Protein AF-A0A7V9ZPK4-F1 (afdb_monomer)

pLDDT: mean 90.81, std 12.46, range [41.31, 97.81]

Secondary structure (DSSP, 8-state):
--STT----STTEEE--TTPPPEEEEETTEEEEE-PPTT-EEEPPPPPPPPPS-HHHHHHHHHHS-SSS--HHHH--TT------

Mean predicted aligned error: 7.18 Å

Sequence (85 aa):
MSLQLRRKTHESVVYIDSDSAPRVMPSGEDFILEDLPIGTRVIYPKPPIKGLPNREAAIRYALNHPHDCDPLFAQLYPGMKVTIA

Structure (mmCIF, N/CA/C/O backbone):
data_AF-A0A7V9ZPK4-F1
#
_entry.id   AF-A0A7V9ZPK4-F1
#
loop_
_atom_site.group_PDB
_atom_site.id
_atom_site.type_symbol
_atom_site.label_atom_id
_atom_site.label_alt_id
_atom_site.label_comp_id
_atom_site.label_asym_id
_atom_site.label_entity_id
_atom_site.label_seq_id
_atom_site.pdbx_PDB_ins_code
_atom_site.Cartn_x
_atom_site.Cartn_y
_atom_site.Cartn_z
_atom_site.occupancy
_atom_site.B_iso_or_equiv
_atom_site.auth_seq_id
_atom_site.auth_comp_id
_atom_site.auth_asym_id
_atom_site.auth_atom_id
_atom_site.pdbx_PDB_model_num
ATOM 1 N N . MET A 1 1 ? -28.471 -5.812 27.801 1.00 41.31 1 MET A N 1
ATOM 2 C CA . MET A 1 1 ? -29.175 -5.342 26.588 1.00 41.31 1 MET A CA 1
ATOM 3 C C . MET A 1 1 ? -28.405 -5.847 25.370 1.00 41.31 1 MET A C 1
ATOM 5 O O . MET A 1 1 ? -27.662 -5.122 24.726 1.00 41.31 1 MET A O 1
ATOM 9 N N . SER A 1 2 ? -28.478 -7.158 25.162 1.00 54.62 2 SER A N 1
ATOM 10 C CA . SER A 1 2 ? -27.598 -7.954 24.307 1.00 54.62 2 SER A CA 1
ATOM 11 C C . SER A 1 2 ? -28.397 -8.525 23.133 1.00 54.62 2 SER A C 1
ATOM 13 O O . SER A 1 2 ? -29.560 -8.862 23.313 1.00 54.62 2 SER A O 1
ATOM 15 N N . LEU A 1 3 ? -27.741 -8.651 21.968 1.00 48.84 3 LEU A N 1
ATOM 16 C CA . LEU A 1 3 ? -28.084 -9.464 20.774 1.00 48.84 3 LEU A CA 1
ATOM 17 C C . LEU A 1 3 ? -28.417 -8.743 19.451 1.00 48.84 3 LEU A C 1
ATOM 19 O O . LEU A 1 3 ? -28.305 -9.400 18.419 1.00 48.84 3 LEU A O 1
ATOM 23 N N . GLN A 1 4 ? -28.715 -7.438 19.395 1.00 51.72 4 GLN A N 1
ATOM 24 C CA . GLN A 1 4 ? -29.189 -6.817 18.134 1.00 51.72 4 GLN A CA 1
ATOM 25 C C . GLN A 1 4 ? -28.136 -6.197 17.192 1.00 51.72 4 GLN A C 1
ATOM 27 O O . GLN A 1 4 ? -28.459 -5.947 1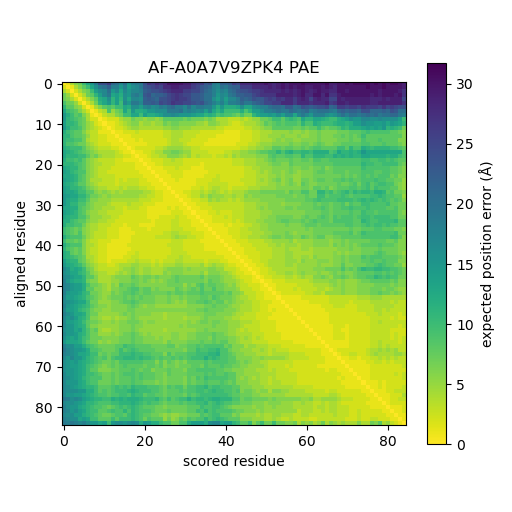6.036 1.00 51.72 4 GLN A O 1
ATOM 32 N N . LEU A 1 5 ? -26.864 -6.048 17.581 1.00 53.69 5 LEU 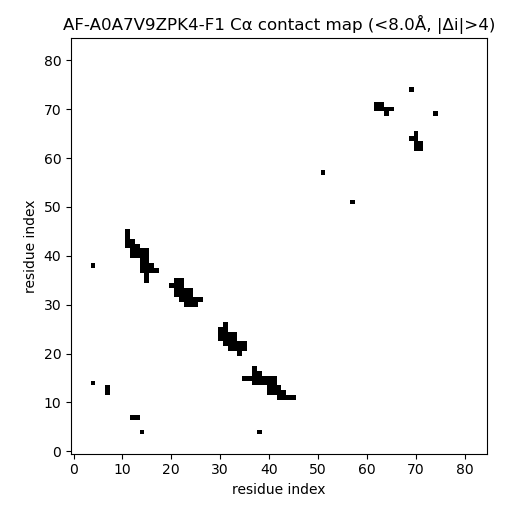A N 1
ATOM 33 C CA . LEU A 1 5 ? -25.799 -5.603 16.649 1.00 53.69 5 LEU A CA 1
ATOM 34 C C . LEU A 1 5 ? -25.247 -6.742 15.757 1.00 53.69 5 LEU A C 1
ATOM 36 O O . LEU A 1 5 ? -24.282 -6.573 15.013 1.00 53.69 5 LEU A O 1
ATOM 40 N N . ARG A 1 6 ? -25.846 -7.939 15.822 1.00 55.28 6 ARG A N 1
ATOM 41 C CA . ARG A 1 6 ? -25.285 -9.191 15.291 1.00 55.28 6 ARG A CA 1
ATOM 42 C C . ARG A 1 6 ? -25.686 -9.501 13.849 1.00 55.28 6 ARG A C 1
ATOM 44 O O . ARG A 1 6 ? -26.271 -10.542 13.561 1.00 55.28 6 ARG A O 1
ATOM 51 N N . ARG A 1 7 ? -25.250 -8.675 12.905 1.00 60.97 7 ARG A N 1
ATOM 52 C CA . ARG A 1 7 ? -24.908 -9.213 11.580 1.00 60.97 7 ARG A CA 1
ATOM 53 C C . ARG A 1 7 ? -23.553 -8.658 11.190 1.00 60.97 7 ARG A C 1
ATOM 55 O O . ARG A 1 7 ? -23.448 -7.558 10.663 1.00 60.97 7 ARG A O 1
ATOM 62 N N . LYS A 1 8 ? -22.501 -9.418 11.510 1.00 64.69 8 LYS A N 1
ATOM 63 C CA . LYS A 1 8 ? -21.151 -9.152 11.013 1.00 64.69 8 LYS A CA 1
ATOM 64 C C . LYS A 1 8 ? -21.215 -9.257 9.490 1.00 64.69 8 LYS A C 1
ATOM 66 O O . LYS A 1 8 ? -21.275 -10.355 8.948 1.00 64.69 8 LYS A O 1
ATOM 71 N N . THR A 1 9 ? -21.317 -8.116 8.817 1.00 76.75 9 THR A N 1
ATOM 72 C CA . THR A 1 9 ? -21.476 -8.051 7.358 1.00 76.75 9 THR A CA 1
ATOM 73 C C . THR A 1 9 ? -20.181 -8.404 6.638 1.00 76.75 9 THR A C 1
ATOM 75 O O . THR A 1 9 ? -20.222 -8.900 5.518 1.00 76.75 9 THR A O 1
ATOM 78 N N . HIS A 1 10 ? -19.039 -8.164 7.285 1.00 85.44 10 HIS A N 1
ATOM 79 C CA . HIS A 1 10 ? -17.713 -8.447 6.758 1.00 85.44 10 HIS A CA 1
ATOM 80 C C . HIS A 1 10 ? -16.725 -8.712 7.899 1.00 85.44 10 HIS A C 1
ATOM 82 O O . HIS A 1 10 ? -16.887 -8.189 9.004 1.00 85.44 10 HIS A O 1
ATOM 88 N N . GLU A 1 11 ? -15.682 -9.501 7.639 1.00 86.56 11 GLU A N 1
ATOM 89 C CA . GLU A 1 11 ? -14.662 -9.849 8.636 1.00 86.56 11 GLU A CA 1
ATOM 90 C C . GLU A 1 11 ? -13.972 -8.623 9.256 1.00 86.56 11 GLU A C 1
ATOM 92 O O . GLU A 1 11 ? -13.721 -8.617 10.460 1.00 86.56 11 GLU A O 1
ATOM 97 N N . SER A 1 12 ? -13.764 -7.584 8.445 1.00 91.88 12 SER A N 1
ATOM 98 C CA . SER A 1 12 ? -13.104 -6.320 8.801 1.00 91.88 12 SER A CA 1
ATOM 99 C C . SER A 1 12 ? -14.009 -5.295 9.494 1.00 91.88 12 SER A C 1
ATOM 101 O O . SER A 1 12 ? -13.559 -4.186 9.770 1.00 91.88 12 SER A O 1
ATOM 103 N N . VAL A 1 13 ? -15.282 -5.617 9.745 1.00 92.25 13 VAL A N 1
ATOM 104 C CA . VAL A 1 13 ? -16.218 -4.716 10.433 1.00 92.25 13 VAL A CA 1
ATOM 105 C C . VAL A 1 13 ? -16.427 -5.201 11.862 1.00 92.25 13 VAL A C 1
ATOM 107 O O . VAL A 1 13 ? -16.830 -6.346 12.088 1.00 92.25 13 VAL A O 1
ATOM 110 N N . VAL A 1 14 ? -16.176 -4.310 12.819 1.00 91.31 14 VAL A N 1
ATOM 111 C CA . VAL A 1 14 ? -16.332 -4.550 14.257 1.00 91.31 14 VAL A CA 1
ATOM 112 C C . VAL A 1 14 ? -17.255 -3.483 14.836 1.00 91.31 14 VAL A C 1
ATOM 114 O O . VAL A 1 14 ? -17.119 -2.305 14.518 1.00 91.31 14 VAL A O 1
ATOM 117 N N . TYR A 1 15 ? -18.194 -3.889 15.686 1.00 93.12 15 TYR A N 1
ATOM 118 C CA . TYR A 1 15 ? -19.027 -2.964 16.452 1.00 93.12 15 TYR A CA 1
ATOM 119 C C . TYR A 1 15 ? -18.538 -2.929 17.892 1.00 93.12 15 TYR A C 1
ATOM 121 O O . TYR A 1 15 ? -18.248 -3.983 18.454 1.00 93.12 15 TYR A O 1
ATOM 129 N N . ILE A 1 16 ? -18.440 -1.732 18.463 1.00 94.44 16 ILE A N 1
ATOM 130 C CA . ILE A 1 16 ? -18.050 -1.546 19.860 1.00 94.44 16 ILE A CA 1
ATOM 131 C C . ILE A 1 16 ? -19.175 -2.019 20.778 1.00 94.44 16 ILE A C 1
ATOM 133 O O . ILE A 1 16 ? -20.341 -1.669 20.583 1.00 94.44 16 ILE A O 1
ATOM 137 N N . ASP A 1 17 ? -18.816 -2.799 21.783 1.00 92.19 17 ASP A N 1
ATOM 138 C CA . ASP A 1 17 ? -19.675 -3.220 22.884 1.00 92.19 17 ASP A CA 1
ATOM 139 C C . ASP A 1 17 ? -19.029 -2.882 24.236 1.00 92.19 17 ASP A C 1
ATOM 141 O O . ASP A 1 17 ? -17.978 -2.252 24.294 1.00 92.19 17 ASP A O 1
ATOM 145 N N . SER A 1 18 ? -19.683 -3.259 25.334 1.00 91.62 18 SER A N 1
ATOM 146 C CA . SER A 1 18 ? -19.251 -2.909 26.692 1.00 91.62 18 SER A CA 1
ATOM 147 C C . SER A 1 18 ? -17.931 -3.549 27.137 1.00 91.62 18 SER A C 1
ATOM 149 O O . SER A 1 18 ? -17.412 -3.149 28.170 1.00 91.62 18 SER A O 1
ATOM 151 N N . ASP A 1 19 ? -17.436 -4.561 26.420 1.00 92.12 19 ASP A N 1
ATOM 152 C CA . ASP A 1 19 ? -16.189 -5.284 26.731 1.00 92.12 19 ASP A CA 1
ATOM 153 C C . ASP A 1 19 ? -15.124 -5.061 25.638 1.00 92.12 19 ASP A C 1
ATOM 155 O O . ASP A 1 19 ? -14.084 -5.715 25.565 1.00 92.12 19 ASP A O 1
ATOM 159 N N . SER A 1 20 ? -15.394 -4.129 24.723 1.00 92.31 20 SER A N 1
ATOM 160 C CA . SER A 1 20 ? -14.472 -3.789 23.655 1.00 92.31 20 SER A CA 1
ATOM 161 C C . SER A 1 20 ? -13.307 -2.973 24.203 1.00 92.31 20 SER A C 1
ATOM 163 O O . SER A 1 20 ? -13.500 -1.932 24.817 1.00 92.31 20 SER A O 1
ATOM 165 N N . ALA A 1 21 ? -12.080 -3.402 23.904 1.00 94.56 21 ALA A N 1
ATOM 166 C CA . ALA A 1 21 ? -10.896 -2.603 24.203 1.00 94.56 21 ALA A CA 1
ATOM 167 C C . ALA A 1 21 ? -10.929 -1.238 23.471 1.00 94.56 21 ALA A C 1
ATOM 169 O O . ALA A 1 21 ? -11.450 -1.174 22.347 1.00 94.56 21 ALA A O 1
ATOM 170 N N . PRO A 1 22 ? -10.296 -0.188 24.024 1.00 95.75 22 PRO A N 1
ATOM 171 C CA . PRO A 1 22 ? -10.087 1.081 23.328 1.00 95.75 22 PRO A CA 1
ATOM 172 C C . PRO A 1 22 ? -9.383 0.918 21.968 1.00 95.75 22 PRO A C 1
ATOM 174 O O . PRO A 1 22 ? -8.737 -0.102 21.686 1.00 95.75 22 PRO A O 1
ATOM 177 N N . ARG A 1 23 ? -9.513 1.913 21.087 1.00 95.81 23 ARG A N 1
ATOM 178 C CA . ARG A 1 23 ? -8.931 1.906 19.737 1.00 95.81 23 ARG A CA 1
ATOM 179 C C . ARG A 1 23 ? -7.715 2.811 19.657 1.00 95.81 23 ARG A C 1
ATOM 181 O O . ARG A 1 23 ? -7.772 3.979 20.013 1.00 95.81 23 ARG A O 1
ATOM 188 N N . VAL A 1 24 ? -6.629 2.254 19.127 1.00 96.38 24 VAL A N 1
ATOM 189 C CA . VAL A 1 24 ? -5.442 3.018 18.746 1.00 96.38 24 VAL A CA 1
ATOM 190 C C . VAL A 1 24 ? -5.738 3.720 17.426 1.00 96.38 24 VAL A C 1
ATOM 192 O O . VAL A 1 24 ? -6.05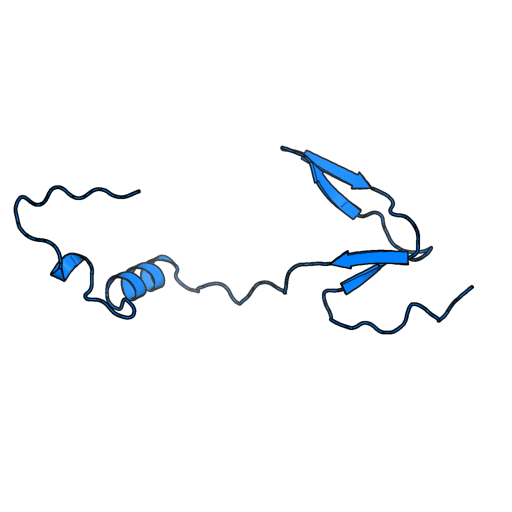2 3.057 16.432 1.00 96.38 24 VAL A O 1
ATOM 195 N N . MET A 1 25 ? -5.659 5.046 17.414 1.00 95.50 25 MET A N 1
ATOM 196 C CA . MET A 1 25 ? -5.944 5.872 16.244 1.00 95.50 25 MET A CA 1
ATOM 197 C C . MET A 1 25 ? -4.730 6.747 15.910 1.00 95.50 25 MET A C 1
ATOM 199 O O . MET A 1 25 ? -4.170 7.362 16.818 1.00 95.50 25 MET A O 1
ATOM 203 N N . PRO A 1 26 ? -4.303 6.817 14.635 1.00 95.81 26 PRO A N 1
ATOM 204 C CA . PRO A 1 26 ? -3.248 7.737 14.219 1.00 95.81 26 PRO A CA 1
ATOM 205 C C . PRO A 1 26 ? -3.656 9.192 14.467 1.00 95.81 26 PRO A C 1
ATOM 207 O O . PRO A 1 26 ? -4.766 9.592 14.109 1.00 95.81 26 PRO A O 1
ATOM 210 N N . SER A 1 27 ? -2.750 9.982 15.036 1.00 96.69 27 SER A N 1
ATOM 211 C CA . SER A 1 27 ? -2.934 11.407 15.304 1.00 96.69 27 SER A CA 1
ATOM 212 C C . SER A 1 27 ? -1.636 12.157 15.013 1.00 96.69 27 SER A C 1
ATOM 214 O O . SER A 1 27 ? -0.773 12.301 15.877 1.00 96.69 27 SER A O 1
ATOM 216 N N . GLY A 1 28 ? -1.492 12.641 13.778 1.00 96.00 28 GLY A N 1
ATOM 217 C CA . GLY A 1 28 ? -0.248 13.262 13.324 1.00 96.00 28 GLY A CA 1
ATOM 218 C C . GLY A 1 28 ? 0.895 12.247 13.310 1.00 96.00 28 GLY A C 1
ATOM 219 O O . GLY A 1 28 ? 0.822 11.254 12.589 1.00 96.00 28 GLY A O 1
ATOM 220 N N . GLU A 1 29 ? 1.931 12.508 14.105 1.00 97.12 29 GLU A N 1
ATOM 221 C CA . GLU A 1 29 ? 3.100 11.630 14.269 1.00 97.12 29 GLU A CA 1
ATOM 222 C C . GLU A 1 29 ? 2.941 10.619 15.421 1.00 97.12 29 GLU A C 1
ATOM 224 O O . GLU A 1 29 ? 3.769 9.722 15.566 1.00 97.12 29 GLU A O 1
ATOM 229 N N . ASP A 1 30 ? 1.861 10.731 16.200 1.00 97.19 30 ASP A N 1
ATOM 230 C CA . ASP A 1 30 ? 1.586 9.922 17.387 1.00 97.19 30 ASP A CA 1
ATOM 231 C C . ASP A 1 30 ? 0.339 9.040 17.218 1.00 97.19 30 ASP A C 1
ATOM 233 O O . ASP A 1 30 ? -0.341 9.024 16.184 1.00 97.19 30 ASP A O 1
ATOM 237 N N . PHE A 1 31 ? 0.016 8.303 18.280 1.00 97.38 31 PHE A N 1
ATOM 238 C CA . PHE A 1 31 ? -1.226 7.557 18.406 1.00 97.38 31 PHE A CA 1
ATOM 239 C C . PHE A 1 31 ? -1.990 7.978 19.656 1.00 97.38 31 PHE A C 1
ATOM 241 O O . PHE A 1 31 ? -1.410 8.137 20.729 1.00 97.38 31 PHE A O 1
ATOM 248 N N . ILE A 1 32 ? -3.308 8.081 19.524 1.00 96.81 32 ILE A N 1
ATOM 249 C CA . ILE A 1 32 ? -4.223 8.227 20.657 1.00 96.81 32 ILE A CA 1
ATOM 250 C C . ILE A 1 32 ? -4.918 6.897 20.929 1.00 96.81 32 ILE A C 1
ATOM 252 O O . ILE A 1 32 ? -5.135 6.096 20.016 1.00 96.81 32 ILE A O 1
ATOM 256 N N . LEU A 1 33 ? -5.248 6.656 22.194 1.00 97.25 33 LEU A N 1
ATOM 257 C CA . LEU A 1 33 ? -6.009 5.494 22.629 1.00 97.25 33 LEU A CA 1
ATOM 258 C C . LEU A 1 33 ? -7.391 5.970 23.069 1.00 97.25 33 LEU A C 1
ATOM 260 O O . LEU A 1 33 ? -7.535 6.516 24.158 1.00 97.25 33 LEU A O 1
ATOM 264 N N . GLU A 1 34 ? -8.390 5.757 22.221 1.00 95.81 34 GLU A N 1
ATOM 265 C CA . GLU A 1 34 ? -9.737 6.289 22.424 1.00 95.81 34 GLU A CA 1
ATOM 266 C C . GLU A 1 34 ? -10.729 5.186 22.777 1.00 95.81 34 GLU A C 1
ATOM 268 O O . GLU A 1 34 ? -10.821 4.165 22.086 1.00 95.81 34 GLU A O 1
ATOM 273 N N . ASP A 1 35 ? -11.496 5.404 23.843 1.00 95.44 35 ASP A N 1
ATOM 274 C CA . ASP A 1 35 ? -12.644 4.566 24.170 1.00 95.44 35 ASP A CA 1
ATOM 275 C C . ASP A 1 35 ? -13.874 5.071 23.407 1.00 95.44 35 ASP A C 1
ATOM 277 O O . ASP A 1 35 ? -14.329 6.205 23.575 1.00 95.44 35 ASP A O 1
ATOM 281 N N . LEU A 1 36 ? -14.376 4.243 22.496 1.00 94.94 36 LEU A N 1
ATOM 282 C CA . LEU A 1 36 ? -15.415 4.646 21.559 1.00 94.94 36 LEU A CA 1
ATOM 283 C C . LEU A 1 36 ? -16.807 4.341 22.126 1.00 94.94 36 LEU A C 1
ATOM 285 O O . LEU A 1 36 ? -16.995 3.335 22.806 1.00 94.94 36 LEU A O 1
ATOM 289 N N . PRO A 1 37 ? -17.839 5.127 21.775 1.00 95.75 37 PRO A N 1
ATOM 290 C CA . PRO A 1 37 ? -19.200 4.831 22.205 1.00 95.75 37 PRO A CA 1
ATOM 291 C C . PRO A 1 37 ? -19.678 3.441 21.755 1.00 95.75 37 PRO A C 1
ATOM 293 O O . PRO A 1 37 ? -19.432 3.021 20.618 1.00 95.75 37 PRO A O 1
ATOM 296 N N . ILE A 1 38 ? -20.438 2.751 22.612 1.00 94.81 38 ILE A N 1
ATOM 297 C CA . ILE A 1 38 ? -21.082 1.467 22.289 1.00 94.81 38 ILE A CA 1
ATOM 298 C C . ILE A 1 38 ? -21.955 1.610 21.034 1.00 94.81 38 ILE A C 1
ATOM 300 O O . ILE A 1 38 ? -22.707 2.570 20.875 1.00 94.81 38 ILE A O 1
ATOM 304 N N . GLY A 1 39 ? -21.865 0.631 20.136 1.00 91.50 39 GLY A N 1
ATOM 305 C CA . GLY A 1 39 ? -22.542 0.623 18.841 1.00 91.50 39 GLY A CA 1
ATOM 306 C C . GLY A 1 39 ? -21.755 1.304 17.721 1.00 91.50 39 GLY A C 1
ATOM 307 O O . GLY A 1 39 ? -22.144 1.177 16.557 1.00 91.50 39 GLY A O 1
ATOM 308 N N . THR A 1 40 ? -20.631 1.965 18.026 1.00 94.50 40 THR A N 1
ATOM 309 C CA . THR A 1 40 ? -19.746 2.533 16.999 1.00 94.50 40 THR A CA 1
ATOM 310 C C . THR A 1 40 ? -19.274 1.443 16.042 1.00 94.50 40 THR A C 1
ATOM 312 O O . THR A 1 40 ? -18.837 0.372 16.463 1.00 94.50 40 THR A O 1
ATOM 315 N N . ARG A 1 41 ? -19.349 1.720 14.737 1.00 94.25 41 ARG A N 1
ATOM 316 C CA . ARG A 1 41 ? -18.890 0.819 13.677 1.00 94.25 41 ARG A CA 1
ATOM 317 C C . ARG A 1 41 ? -17.447 1.143 13.296 1.00 94.25 41 ARG A C 1
ATOM 319 O O . ARG A 1 41 ? -17.201 2.136 12.617 1.00 94.25 41 ARG A O 1
ATOM 326 N N . VAL A 1 42 ? -16.519 0.271 13.669 1.00 93.75 42 VAL A N 1
ATOM 327 C CA . VAL A 1 42 ? -15.098 0.352 13.311 1.00 93.75 42 VAL A CA 1
ATOM 328 C C . VAL A 1 42 ? -14.833 -0.508 12.077 1.00 93.75 42 VAL A C 1
ATOM 330 O O . VAL A 1 42 ? -15.242 -1.670 12.015 1.00 93.75 42 VAL A O 1
ATOM 333 N N . ILE A 1 43 ? -14.164 0.069 11.079 1.00 93.50 43 ILE A N 1
ATOM 334 C CA . ILE A 1 43 ? -13.871 -0.588 9.801 1.00 93.50 43 ILE A CA 1
ATOM 335 C C . ILE A 1 43 ? -12.358 -0.679 9.638 1.00 93.50 43 ILE A C 1
ATOM 337 O O . ILE A 1 43 ? -11.676 0.340 9.563 1.00 93.50 43 ILE A O 1
ATOM 341 N N . TYR A 1 44 ? -11.848 -1.903 9.560 1.00 92.81 44 TYR A N 1
ATOM 342 C CA . TYR A 1 44 ? -10.444 -2.183 9.293 1.00 92.81 44 TYR A CA 1
ATOM 343 C C . TYR A 1 44 ? -10.199 -2.404 7.794 1.00 92.81 44 TYR A C 1
ATOM 345 O O . TYR A 1 44 ? -11.107 -2.840 7.075 1.00 92.81 44 TYR A O 1
ATOM 353 N N . PRO A 1 45 ? -8.978 -2.140 7.298 1.00 93.12 45 PRO A N 1
ATOM 354 C CA . PRO A 1 45 ? -8.588 -2.569 5.964 1.00 93.12 45 PRO A CA 1
ATOM 355 C C . PRO A 1 45 ? -8.641 -4.099 5.845 1.00 93.12 45 PRO A C 1
ATOM 357 O O . PRO A 1 45 ? -8.654 -4.835 6.837 1.00 93.12 45 PRO A O 1
ATOM 360 N N . LYS A 1 46 ? -8.666 -4.589 4.602 1.00 91.19 46 LYS A N 1
ATOM 361 C CA . LYS A 1 46 ? -8.507 -6.023 4.337 1.00 91.19 46 LYS A CA 1
ATOM 362 C C . LYS A 1 46 ? -7.152 -6.508 4.870 1.00 91.19 46 LYS A C 1
ATOM 364 O O . LYS A 1 46 ? -6.202 -5.718 4.883 1.00 91.19 46 LY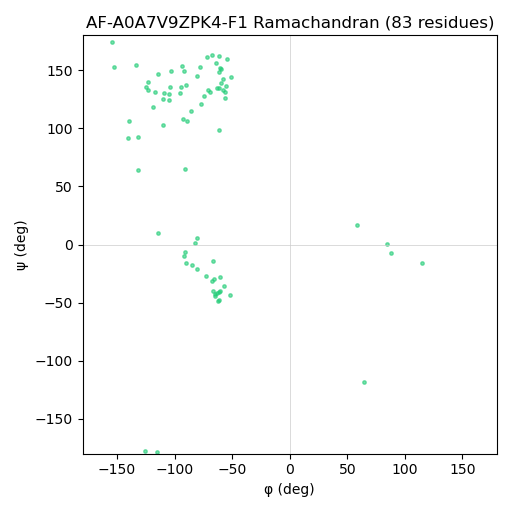S A O 1
ATOM 369 N N . PRO A 1 47 ? -7.041 -7.789 5.267 1.00 89.62 47 PRO A N 1
ATOM 370 C CA . PRO A 1 47 ? -5.762 -8.368 5.645 1.00 89.62 47 PRO A CA 1
ATOM 371 C C . PRO A 1 47 ? -4.695 -8.123 4.569 1.00 89.62 47 PRO A C 1
ATOM 373 O O . PRO A 1 47 ? -5.016 -8.143 3.374 1.00 89.62 47 PRO A O 1
ATOM 376 N N . PRO A 1 48 ? -3.432 -7.895 4.967 1.00 90.31 48 PRO A N 1
ATOM 377 C CA . PRO A 1 48 ? -2.355 -7.726 4.008 1.00 90.31 48 PRO A CA 1
ATOM 378 C C . PRO A 1 48 ? -2.225 -8.980 3.139 1.00 90.31 48 PRO A C 1
ATOM 380 O O . PRO A 1 48 ? -2.310 -10.110 3.622 1.00 90.31 48 PRO A O 1
ATOM 383 N N . ILE A 1 49 ? -2.001 -8.777 1.842 1.00 92.75 49 ILE A N 1
ATOM 384 C CA . ILE A 1 49 ? -1.692 -9.871 0.921 1.00 92.75 49 ILE A CA 1
ATOM 385 C C . ILE A 1 49 ? -0.278 -10.400 1.177 1.00 92.75 49 ILE A C 1
ATOM 387 O O . ILE A 1 49 ? 0.567 -9.721 1.765 1.00 92.75 49 ILE A O 1
ATOM 391 N N . LYS A 1 50 ? -0.001 -11.618 0.701 1.00 94.19 50 LYS A N 1
ATOM 392 C CA . LYS A 1 50 ? 1.335 -12.212 0.795 1.00 94.19 50 LYS A CA 1
ATOM 393 C C . LYS A 1 50 ? 2.370 -11.285 0.146 1.00 94.19 50 LYS A C 1
ATOM 395 O O . LYS A 1 50 ? 2.231 -10.907 -1.014 1.00 94.19 50 LYS A O 1
ATOM 400 N N . GLY A 1 51 ? 3.413 -10.950 0.903 1.00 93.25 51 GLY A N 1
ATOM 401 C CA . GLY A 1 51 ? 4.516 -10.128 0.416 1.00 93.25 51 GLY A CA 1
ATOM 402 C C . GLY A 1 51 ? 5.302 -10.801 -0.712 1.00 93.25 51 GLY A C 1
ATOM 403 O O . GLY A 1 51 ? 5.327 -12.028 -0.838 1.00 93.25 51 GLY A O 1
ATOM 404 N N . LEU A 1 52 ? 5.974 -9.983 -1.524 1.00 94.75 52 LEU A N 1
ATOM 405 C CA . LEU A 1 52 ? 6.848 -10.468 -2.590 1.00 94.75 52 LEU A CA 1
ATOM 406 C C . LEU A 1 52 ? 8.098 -11.136 -1.993 1.00 94.75 52 LEU A C 1
ATOM 408 O O . LEU A 1 52 ? 8.755 -10.514 -1.156 1.00 94.75 52 LEU A O 1
ATOM 412 N N . PRO A 1 53 ? 8.469 -12.351 -2.440 1.00 94.38 53 PRO A N 1
ATOM 413 C CA . PRO A 1 53 ? 9.649 -13.051 -1.929 1.00 94.38 53 PRO A CA 1
ATOM 414 C C . PRO A 1 53 ? 10.959 -12.351 -2.319 1.00 94.38 53 PRO A C 1
ATOM 416 O O . PRO A 1 53 ? 11.920 -12.380 -1.561 1.00 94.38 53 PRO A O 1
ATOM 419 N N . ASN A 1 54 ? 10.993 -11.696 -3.484 1.00 97.25 54 ASN A N 1
ATOM 420 C CA . ASN A 1 54 ? 12.106 -10.868 -3.934 1.00 97.25 54 ASN A CA 1
ATOM 421 C C . ASN A 1 54 ? 11.549 -9.611 -4.617 1.00 97.25 54 ASN A C 1
ATOM 423 O O . ASN A 1 54 ? 11.023 -9.677 -5.730 1.00 97.25 54 ASN A O 1
ATOM 427 N N . ARG A 1 55 ? 11.638 -8.467 -3.929 1.00 96.62 55 ARG A N 1
ATOM 428 C CA . ARG A 1 55 ? 11.109 -7.188 -4.428 1.00 96.62 55 ARG A CA 1
ATOM 429 C C . ARG A 1 55 ? 11.863 -6.689 -5.657 1.00 96.62 55 ARG A C 1
ATOM 431 O O . ARG A 1 55 ? 11.225 -6.220 -6.590 1.00 96.62 55 ARG A O 1
ATOM 438 N N . GLU A 1 56 ? 13.185 -6.826 -5.692 1.00 97.75 56 GLU A N 1
ATOM 439 C CA . GLU A 1 56 ? 14.008 -6.337 -6.805 1.00 97.75 56 GLU A CA 1
ATOM 440 C C . GLU A 1 56 ? 13.695 -7.077 -8.107 1.00 97.75 56 GLU A C 1
ATOM 442 O O . GLU A 1 56 ? 13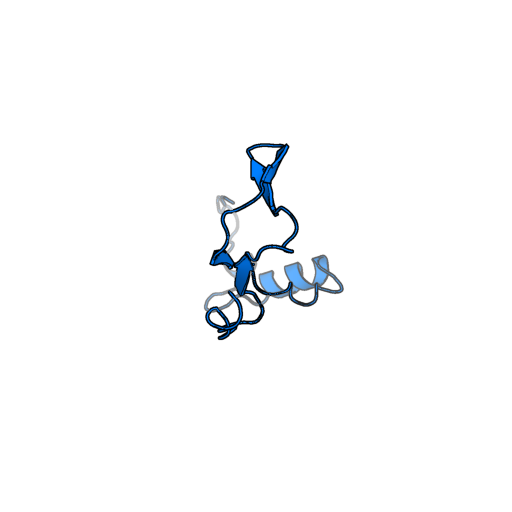.509 -6.454 -9.154 1.00 97.75 56 GLU A O 1
ATOM 447 N N . ALA A 1 57 ? 13.573 -8.406 -8.035 1.00 97.81 57 ALA A N 1
ATOM 448 C CA . ALA A 1 57 ? 13.204 -9.223 -9.186 1.00 97.81 57 ALA A CA 1
ATOM 449 C C . AL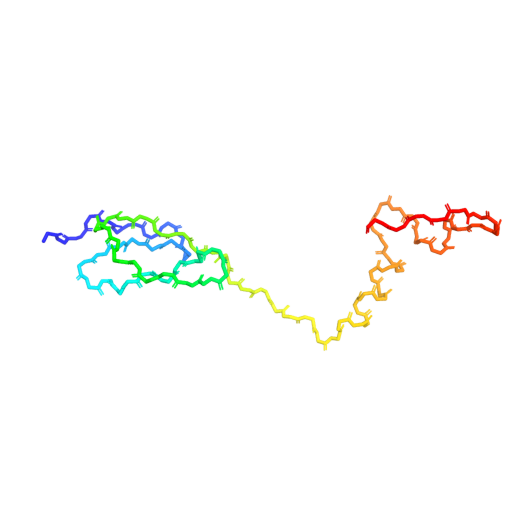A A 1 57 ? 11.795 -8.877 -9.694 1.00 97.81 57 ALA A C 1
ATOM 451 O O . ALA A 1 57 ? 11.593 -8.756 -10.902 1.00 97.81 57 ALA A O 1
ATOM 452 N N . ALA A 1 58 ? 10.842 -8.663 -8.782 1.00 97.44 58 ALA A N 1
ATOM 453 C CA . ALA A 1 58 ? 9.481 -8.269 -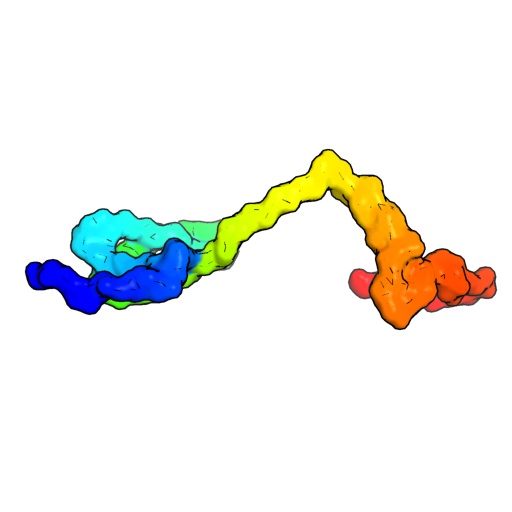9.135 1.00 97.44 58 ALA A CA 1
ATOM 454 C C . ALA A 1 58 ? 9.421 -6.878 -9.789 1.00 97.44 58 ALA A C 1
ATOM 456 O O . ALA A 1 58 ? 8.741 -6.717 -10.800 1.00 97.44 58 ALA A O 1
ATOM 457 N N . ILE A 1 59 ? 10.170 -5.896 -9.272 1.00 96.62 59 ILE A N 1
ATOM 458 C CA . ILE A 1 59 ? 10.268 -4.554 -9.871 1.00 96.62 59 ILE A CA 1
ATOM 459 C C . ILE A 1 59 ? 10.853 -4.650 -11.284 1.00 96.62 59 ILE A C 1
ATOM 461 O O . ILE A 1 59 ? 10.281 -4.104 -12.225 1.00 96.62 59 ILE A O 1
ATOM 465 N N . ARG A 1 60 ? 11.951 -5.397 -11.465 1.00 96.56 60 ARG A N 1
ATOM 466 C CA . ARG A 1 60 ? 12.559 -5.598 -12.790 1.00 96.56 60 ARG A CA 1
ATOM 467 C C . ARG A 1 60 ? 11.597 -6.280 -13.763 1.00 96.56 60 ARG A C 1
ATOM 469 O O . ARG A 1 60 ? 11.555 -5.908 -14.932 1.00 96.56 60 ARG A O 1
ATOM 476 N N . TYR A 1 61 ? 10.837 -7.270 -13.297 1.00 96.81 61 TYR A N 1
ATOM 477 C CA . TYR A 1 61 ? 9.835 -7.940 -14.121 1.00 96.81 61 TYR A CA 1
ATOM 478 C C . TYR A 1 61 ? 8.743 -6.965 -14.573 1.00 96.81 61 TYR A C 1
ATOM 480 O O . TYR A 1 61 ? 8.463 -6.905 -15.767 1.00 96.81 61 TYR A O 1
ATOM 488 N N . ALA A 1 62 ? 8.189 -6.175 -13.648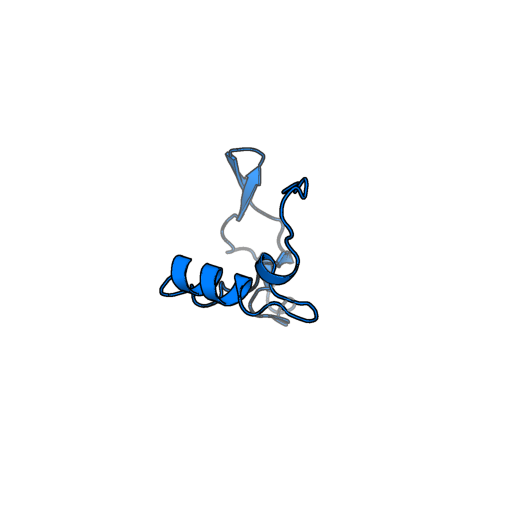 1.00 96.50 62 ALA A N 1
ATOM 489 C CA . ALA A 1 62 ? 7.127 -5.212 -13.938 1.00 96.50 62 ALA A CA 1
ATOM 490 C C . ALA A 1 62 ? 7.569 -4.131 -14.939 1.00 96.50 62 ALA A C 1
ATOM 492 O O . ALA A 1 62 ? 6.823 -3.807 -15.856 1.00 96.50 62 ALA A O 1
ATOM 493 N N . LEU A 1 63 ? 8.801 -3.622 -14.819 1.00 95.81 63 LEU A N 1
ATOM 494 C CA . LEU A 1 63 ? 9.343 -2.623 -15.752 1.00 95.81 63 LEU A CA 1
ATOM 495 C C . LEU A 1 63 ? 9.527 -3.161 -17.182 1.00 95.81 63 LEU A C 1
ATOM 497 O O . LEU A 1 63 ? 9.441 -2.393 -18.138 1.00 95.81 63 LEU A O 1
ATOM 501 N N . ASN A 1 64 ? 9.783 -4.464 -17.328 1.00 97.44 64 ASN A N 1
ATOM 502 C CA . ASN A 1 64 ? 9.964 -5.116 -18.628 1.00 97.44 64 ASN A CA 1
ATOM 503 C C . ASN A 1 64 ? 8.659 -5.658 -19.235 1.00 97.44 64 ASN A C 1
ATOM 505 O O . ASN A 1 64 ? 8.641 -5.961 -20.424 1.00 97.44 64 ASN A O 1
ATOM 509 N N . HIS A 1 65 ? 7.591 -5.782 -18.443 1.00 97.56 65 HIS A N 1
ATOM 510 C CA . HIS A 1 65 ? 6.288 -6.301 -18.875 1.00 97.56 65 HIS A CA 1
ATOM 511 C C . HIS A 1 65 ? 5.161 -5.370 -18.406 1.00 97.56 65 HIS A C 1
ATOM 513 O O . HIS A 1 65 ? 4.358 -5.760 -17.551 1.00 97.56 65 HIS A O 1
ATOM 519 N N . PRO A 1 66 ? 5.116 -4.123 -18.901 1.00 97.44 66 PRO A N 1
ATOM 520 C CA . PRO A 1 66 ? 4.028 -3.218 -18.565 1.00 97.44 66 PRO A CA 1
ATOM 521 C C . PRO A 1 66 ? 2.698 -3.692 -19.170 1.00 97.44 66 PRO A C 1
ATOM 523 O O . PRO A 1 66 ? 2.652 -4.505 -20.094 1.00 97.44 66 PRO A O 1
ATOM 526 N N . HIS A 1 67 ? 1.603 -3.154 -18.642 1.00 97.38 67 HIS A N 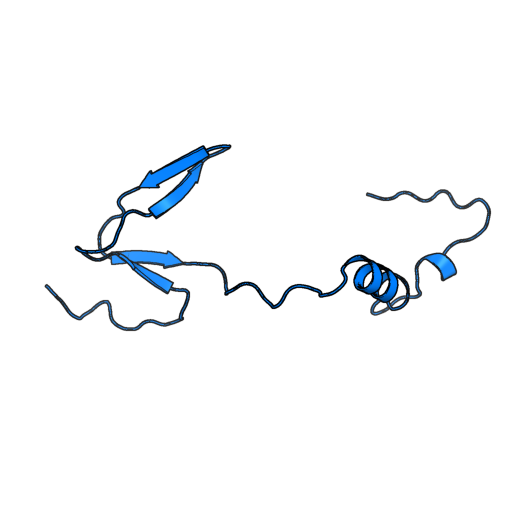1
ATOM 527 C CA . HIS A 1 67 ? 0.275 -3.342 -19.211 1.00 97.38 67 HIS A CA 1
ATOM 528 C C . HIS A 1 67 ? -0.018 -2.232 -20.219 1.00 97.38 67 HIS A C 1
ATOM 530 O O . HIS A 1 67 ? 0.262 -1.067 -19.947 1.00 97.38 67 HIS A O 1
ATOM 536 N N . ASP A 1 68 ? -0.595 -2.607 -21.360 1.00 96.88 68 ASP A N 1
ATOM 537 C CA . ASP A 1 68 ? -1.146 -1.696 -22.372 1.00 96.88 68 ASP A CA 1
ATOM 538 C C . ASP A 1 68 ? -0.154 -0.679 -22.980 1.00 96.88 68 ASP A C 1
ATOM 540 O O . ASP A 1 68 ? -0.570 0.297 -23.605 1.00 96.88 68 ASP A O 1
ATOM 544 N N . CYS A 1 69 ? 1.160 -0.896 -22.838 1.00 96.69 69 CYS A N 1
ATOM 545 C CA . CYS A 1 69 ? 2.198 -0.091 -23.486 1.00 96.69 69 CYS A CA 1
ATOM 546 C C . CYS A 1 69 ? 3.509 -0.870 -23.682 1.00 96.69 69 CYS A C 1
ATOM 548 O O . CYS A 1 69 ? 3.649 -2.000 -23.221 1.00 96.69 69 CYS A O 1
ATOM 550 N N . ASP A 1 70 ? 4.473 -0.260 -24.371 1.00 97.00 70 ASP A N 1
ATOM 551 C CA . ASP A 1 70 ? 5.826 -0.804 -24.513 1.00 97.00 70 ASP A CA 1
ATOM 552 C C . ASP A 1 70 ? 6.659 -0.571 -23.240 1.00 97.00 70 ASP A C 1
ATOM 554 O O . ASP A 1 70 ? 6.435 0.410 -22.526 1.00 97.00 70 ASP A O 1
ATOM 558 N N . PRO A 1 71 ? 7.659 -1.415 -22.928 1.00 97.56 71 PRO A N 1
ATOM 559 C CA . PRO A 1 71 ? 8.543 -1.180 -21.790 1.00 97.56 71 PRO A CA 1
ATOM 560 C C . PRO A 1 71 ? 9.323 0.126 -21.952 1.00 97.56 71 PRO A C 1
ATOM 562 O O . PRO A 1 71 ? 9.683 0.517 -23.062 1.00 97.56 71 PRO A O 1
ATOM 565 N N . LEU A 1 72 ? 9.637 0.783 -20.829 1.00 94.56 72 LEU A N 1
ATOM 566 C CA . LEU A 1 72 ? 10.236 2.122 -20.839 1.00 94.56 72 LEU A CA 1
ATOM 567 C C . LEU A 1 72 ? 11.479 2.195 -21.733 1.00 94.56 72 LEU A C 1
ATOM 569 O O . LEU A 1 72 ? 11.601 3.125 -22.519 1.00 94.56 72 LEU A O 1
ATOM 573 N N . PHE A 1 73 ? 12.370 1.200 -21.672 1.00 93.75 73 PHE A N 1
ATOM 574 C CA . PHE A 1 73 ? 13.600 1.195 -22.472 1.00 93.75 73 PHE A CA 1
ATOM 575 C C . PHE A 1 73 ? 13.346 1.223 -23.989 1.00 93.75 73 PHE A C 1
ATOM 577 O O . PHE A 1 73 ? 14.191 1.728 -24.720 1.00 93.75 73 PHE A O 1
ATOM 584 N N . ALA A 1 74 ? 12.208 0.701 -24.458 1.00 96.75 74 ALA A N 1
ATOM 585 C CA . ALA A 1 74 ? 11.829 0.707 -25.870 1.00 96.75 74 ALA A CA 1
ATOM 586 C C . ALA A 1 74 ? 11.241 2.056 -26.311 1.00 96.75 74 ALA A C 1
ATOM 588 O O . ALA A 1 74 ? 11.260 2.378 -27.495 1.00 96.75 74 ALA A O 1
ATOM 589 N N . GLN A 1 75 ? 10.756 2.860 -25.362 1.00 95.25 75 GLN A N 1
ATOM 590 C CA . GLN A 1 75 ? 10.239 4.204 -25.622 1.00 95.25 75 GLN A CA 1
ATOM 591 C C . GLN A 1 75 ? 11.350 5.270 -25.654 1.00 95.25 75 GLN A C 1
ATOM 593 O O . GLN A 1 75 ? 11.133 6.376 -26.147 1.00 95.25 75 GLN A O 1
ATOM 598 N N . LEU A 1 76 ? 12.537 4.968 -25.114 1.00 95.81 76 LEU A N 1
ATOM 599 C CA . LEU A 1 76 ? 13.648 5.917 -25.027 1.00 95.81 76 LEU A CA 1
ATOM 600 C C . LEU A 1 76 ? 14.413 6.035 -26.349 1.00 95.81 76 LEU A C 1
ATOM 602 O O . LEU A 1 76 ? 14.660 5.052 -27.044 1.00 95.81 76 LEU A O 1
ATOM 606 N N . TYR A 1 77 ? 14.890 7.246 -26.639 1.00 96.25 77 TYR A N 1
ATOM 607 C CA . TYR A 1 77 ? 15.822 7.509 -27.735 1.00 96.25 77 TYR A CA 1
ATOM 608 C C . TYR A 1 77 ? 16.986 8.409 -27.281 1.00 96.25 77 TYR A C 1
ATOM 610 O O . TYR A 1 77 ? 16.841 9.180 -26.324 1.00 96.25 77 TYR A O 1
ATOM 618 N N . PRO A 1 78 ? 18.158 8.340 -27.946 1.00 97.31 78 PRO A N 1
ATOM 619 C CA . PRO A 1 78 ? 19.309 9.170 -27.597 1.00 97.31 78 PRO A CA 1
ATOM 620 C C . PRO A 1 78 ? 18.982 10.670 -27.628 1.00 97.31 78 PRO A C 1
ATOM 622 O O . PRO A 1 78 ? 18.416 11.174 -28.593 1.00 97.31 78 PRO A O 1
ATOM 625 N N . GLY A 1 79 ? 19.356 11.393 -26.570 1.00 96.00 79 GLY A N 1
ATOM 626 C CA . GLY A 1 79 ? 19.098 12.834 -26.440 1.00 96.00 79 GLY A CA 1
ATOM 627 C C . GLY A 1 79 ? 17.714 13.203 -25.889 1.00 96.00 79 GLY A C 1
ATOM 628 O O . GLY A 1 79 ? 17.430 14.391 -25.731 1.00 96.00 79 GLY A O 1
ATOM 629 N N . MET A 1 80 ? 16.863 12.225 -25.559 1.00 97.62 80 MET A N 1
ATOM 630 C CA . MET A 1 80 ? 15.589 12.477 -24.883 1.00 97.62 80 MET A CA 1
ATOM 631 C C . MET A 1 80 ? 15.815 13.095 -23.490 1.00 97.62 80 MET A C 1
ATOM 633 O O . MET A 1 80 ? 16.630 12.611 -22.705 1.00 97.62 80 MET A O 1
ATOM 637 N N . LYS A 1 81 ? 15.053 14.144 -23.153 1.00 96.75 81 LYS A N 1
ATOM 638 C CA . LYS A 1 81 ? 14.974 14.671 -21.783 1.00 96.75 81 LYS A CA 1
ATOM 639 C C . LYS A 1 81 ? 13.855 13.947 -21.043 1.00 96.75 81 LYS A C 1
ATOM 641 O O . LYS A 1 81 ? 12.684 14.186 -21.317 1.00 96.75 81 LYS A O 1
ATOM 646 N N . VAL A 1 82 ? 14.232 13.057 -20.134 1.00 95.75 82 VAL A N 1
ATOM 647 C CA . VAL A 1 82 ? 13.298 12.267 -19.325 1.00 95.75 82 VAL A CA 1
ATOM 648 C C . VAL A 1 82 ? 13.069 12.965 -17.987 1.00 95.75 82 VAL A C 1
ATOM 650 O O . VAL A 1 82 ? 14.022 13.409 -17.347 1.00 95.75 82 VAL A O 1
ATOM 653 N N . THR A 1 83 ? 11.815 13.032 -17.548 1.00 95.62 83 THR A N 1
ATOM 654 C CA . THR A 1 83 ? 11.439 13.471 -16.199 1.00 95.62 83 THR A CA 1
ATOM 655 C C . THR A 1 83 ? 10.770 12.309 -15.477 1.00 95.62 83 THR A C 1
ATOM 657 O O . THR A 1 83 ? 9.879 11.670 -16.029 1.00 95.62 83 THR A O 1
ATOM 660 N N . ILE A 1 84 ? 11.212 12.040 -14.251 1.00 94.38 84 ILE A N 1
ATOM 661 C CA . ILE A 1 84 ? 10.615 11.060 -13.340 1.00 94.38 84 ILE A CA 1
ATOM 662 C C . ILE A 1 84 ? 9.968 11.874 -12.216 1.00 94.38 84 ILE A C 1
ATOM 664 O O . ILE A 1 84 ? 10.641 12.739 -11.653 1.00 94.38 84 ILE A O 1
ATOM 668 N N . ALA A 1 85 ? 8.674 11.660 -11.972 1.00 91.88 85 ALA A N 1
ATOM 669 C CA . ALA A 1 85 ? 7.885 12.387 -10.974 1.00 91.88 85 ALA A CA 1
ATOM 670 C C . ALA A 1 85 ? 7.991 11.766 -9.576 1.00 91.88 85 ALA A C 1
ATOM 672 O O . ALA A 1 85 ? 8.207 10.534 -9.497 1.00 91.88 85 ALA A O 1
#

Solvent-accessible surface area (backbone atoms only — not comparable to full-atom values): 5916 Å² total; per-residue (Å²): 146,82,76,86,86,76,66,76,86,44,94,43,47,46,66,36,49,99,84,55,76,62,44,80,41,86,50,91,96,47,72,44,78,44,80,70,62,71,67,42,78,47,76,54,75,79,79,82,72,88,75,74,94,50,60,69,63,50,51,55,50,46,54,67,59,48,80,99,56,79,30,62,80,77,75,59,56,94,89,65,88,84,84,85,134

Foldseek 3Di:
DDDDLPDPVDPQKDFDDPPDAFDWDDDPPHTDTGDDDGRDIGGDDDPDDDDDPDPVVVVVVCQCDDPPDHRPVVVDDPPDDDDDD

Radius of gyration: 23.48 Å; Cα contacts (8 Å, |Δi|>4): 60; chains: 1; bounding box: 48×28×54 Å